Protein AF-A0A101WU66-F1 (afdb_monomer_lite)

Secondary structure (DSSP, 8-state):
-HHHHTTS-S-----GGG---TTPPPHHHHHT---S-----SS-SHHHHHHHHHHHHHHHH-HHHHHHHHHHHSSS---HHHHHHHHHHS-----PPPHHHHHHHHHHHHHH------

Radius of gyration: 17.22 Å; chains: 1; bounding box: 40×35×49 Å

Foldseek 3Di:
DVCCVVVVDVDDDDDLLPDPDPPDDDPCNVQVAPDPDDDDDDDDCVVVQVVLVVLLVCCVVCVQVNLVVVCVPDPDHDDSSSSSSNSVRDDDDDDDTDPVRVVSVVVCCVVPNDPDDD

pLDDT: mean 87.07, std 9.03, range [46.31, 97.12]

Structure (mmCIF, N/CA/C/O backbone):
data_AF-A0A101WU66-F1
#
_entry.id   AF-A0A101WU66-F1
#
loop_
_atom_site.group_PDB
_atom_site.id
_atom_site.type_symbol
_atom_site.label_atom_id
_atom_site.label_alt_id
_atom_site.label_comp_id
_atom_site.label_asym_id
_atom_site.label_entity_id
_atom_site.label_seq_id
_atom_site.pdbx_PDB_ins_code
_atom_site.Cartn_x
_atom_site.Cartn_y
_atom_site.Cartn_z
_atom_site.occupancy
_atom_site.B_iso_or_equiv
_atom_site.auth_seq_id
_atom_site.auth_comp_id
_atom_site.auth_asym_id
_atom_site.auth_atom_id
_atom_site.pdbx_PDB_model_num
ATOM 1 N N . MET A 1 1 ? -7.874 5.256 17.624 1.00 72.00 1 MET A N 1
ATOM 2 C CA . MET A 1 1 ? -7.386 4.501 18.800 1.00 72.00 1 MET A CA 1
ATOM 3 C C . MET A 1 1 ? -8.189 4.774 20.068 1.00 72.00 1 MET A C 1
ATOM 5 O O . MET A 1 1 ? -8.561 3.806 20.701 1.00 72.00 1 MET A O 1
ATOM 9 N N . ASN A 1 2 ? -8.522 6.020 20.443 1.00 82.69 2 ASN A N 1
ATOM 10 C CA . ASN A 1 2 ? -9.156 6.292 21.750 1.00 82.69 2 ASN A CA 1
ATOM 11 C C . ASN A 1 2 ? -10.441 5.477 22.029 1.00 82.69 2 ASN A C 1
ATOM 13 O O . ASN A 1 2 ? -10.537 4.841 23.067 1.00 82.69 2 ASN A O 1
ATOM 17 N N . MET A 1 3 ? -11.385 5.403 21.083 1.00 87.88 3 MET A N 1
ATOM 18 C CA . MET A 1 3 ? -12.605 4.589 21.253 1.00 87.88 3 MET A CA 1
ATOM 19 C C . MET A 1 3 ? -12.312 3.087 21.398 1.00 87.88 3 MET A C 1
ATOM 21 O O . MET A 1 3 ? -12.979 2.411 22.174 1.00 87.88 3 MET A O 1
ATOM 25 N N . LEU A 1 4 ? -11.306 2.575 20.678 1.00 85.31 4 LEU A N 1
ATOM 26 C CA . LEU A 1 4 ? -10.858 1.182 20.785 1.00 85.31 4 LEU A CA 1
ATOM 27 C C . LEU A 1 4 ? -10.227 0.934 22.165 1.00 85.31 4 LEU A C 1
ATOM 29 O O . LEU A 1 4 ? -10.597 -0.005 22.859 1.00 85.31 4 LEU A O 1
ATOM 33 N N . ASN A 1 5 ? -9.357 1.843 22.610 1.00 84.94 5 ASN A N 1
ATOM 34 C CA . ASN A 1 5 ? -8.671 1.768 23.903 1.00 84.94 5 ASN A CA 1
ATOM 35 C C . ASN A 1 5 ? -9.631 1.906 25.095 1.00 84.94 5 ASN A C 1
ATOM 37 O O . ASN A 1 5 ? -9.392 1.325 26.148 1.00 84.94 5 ASN A O 1
ATOM 41 N N . LEU A 1 6 ? -10.710 2.677 24.937 1.00 92.62 6 LEU A N 1
ATOM 42 C CA . LEU A 1 6 ? -11.763 2.850 25.940 1.00 92.62 6 LEU A CA 1
ATOM 43 C C . LEU A 1 6 ? -12.823 1.735 25.895 1.00 92.62 6 LEU A C 1
ATOM 45 O O . LEU A 1 6 ? -13.791 1.799 26.650 1.00 92.62 6 LEU A O 1
ATOM 49 N N . GLY A 1 7 ? -12.687 0.742 25.007 1.00 90.38 7 GLY A N 1
ATOM 50 C CA . GLY A 1 7 ? -13.650 -0.355 24.859 1.00 90.38 7 GLY A CA 1
ATOM 51 C C . GLY A 1 7 ? -15.017 0.072 24.314 1.00 90.38 7 GLY A C 1
ATOM 52 O O . GLY A 1 7 ? -15.995 -0.657 24.455 1.00 90.38 7 GLY A O 1
ATOM 53 N N . GLN A 1 8 ? -15.105 1.255 23.701 1.00 95.31 8 GLN A N 1
ATOM 54 C CA . GLN A 1 8 ? -16.340 1.775 23.104 1.00 95.31 8 GLN A CA 1
ATOM 55 C C . GLN A 1 8 ? -16.653 1.130 21.748 1.00 95.31 8 GLN A C 1
ATOM 57 O O . GLN A 1 8 ? -17.793 1.180 21.294 1.00 95.31 8 GLN A O 1
ATOM 62 N N . VAL A 1 9 ? -15.648 0.537 21.100 1.00 91.25 9 VAL A N 1
ATOM 63 C CA . VAL A 1 9 ? -15.786 -0.281 19.888 1.00 91.25 9 VAL A CA 1
ATOM 64 C C . VAL A 1 9 ? -15.015 -1.582 20.077 1.00 91.25 9 VAL A C 1
ATOM 66 O O . VAL A 1 9 ? -13.960 -1.577 20.709 1.00 91.25 9 VAL A O 1
ATOM 69 N N . GLN A 1 10 ? -15.527 -2.692 19.539 1.00 89.62 10 GLN A N 1
ATOM 70 C CA . GLN A 1 10 ? -14.837 -3.985 19.624 1.00 89.62 10 GLN A CA 1
ATOM 71 C C . GLN A 1 10 ? -13.712 -4.137 18.592 1.00 89.62 10 GLN A C 1
ATOM 73 O O . GLN A 1 10 ? -12.770 -4.890 18.821 1.00 89.62 10 GLN A O 1
ATOM 78 N N . SER A 1 11 ? -13.806 -3.448 17.454 1.00 86.81 11 SER A N 1
ATOM 79 C CA . SER A 1 11 ? -12.819 -3.512 16.375 1.00 86.81 11 SER A CA 1
ATOM 80 C C . SER A 1 11 ? -12.816 -2.222 15.553 1.00 86.81 11 SER A C 1
ATOM 82 O O . SER A 1 11 ? -13.754 -1.423 15.610 1.00 86.81 11 SER A O 1
ATOM 84 N N . ALA A 1 12 ? -11.734 -1.994 14.807 1.00 87.38 12 ALA A N 1
ATOM 85 C CA . ALA A 1 12 ? -11.597 -0.868 13.893 1.00 87.38 12 ALA A CA 1
ATOM 86 C C . ALA A 1 12 ? -10.793 -1.285 12.657 1.00 87.38 12 ALA A C 1
ATOM 88 O O . ALA A 1 12 ? -9.832 -2.042 12.772 1.00 87.38 12 ALA A O 1
ATOM 89 N N . VAL A 1 13 ? -11.159 -0.744 11.493 1.00 86.12 13 VAL A N 1
ATOM 90 C CA . VAL A 1 13 ? -10.325 -0.799 10.286 1.00 86.12 13 VAL A CA 1
ATOM 91 C C . VAL A 1 13 ? -9.417 0.423 10.310 1.00 86.12 13 VAL A C 1
ATOM 93 O O . VAL A 1 13 ? -9.894 1.553 10.424 1.00 86.12 13 VAL A O 1
ATOM 96 N N . LEU A 1 14 ? -8.108 0.198 10.260 1.00 85.75 14 LEU A N 1
ATOM 97 C CA . LEU A 1 14 ? -7.098 1.241 10.401 1.00 85.75 14 LEU A CA 1
ATOM 98 C C . LEU A 1 14 ? -6.138 1.206 9.218 1.00 85.75 14 LEU A C 1
ATOM 100 O O . LEU A 1 14 ? -5.874 0.154 8.643 1.00 85.75 14 LEU A O 1
ATOM 104 N N . ASN A 1 15 ? -5.582 2.369 8.884 1.00 82.12 15 ASN A N 1
ATOM 105 C CA . ASN A 1 15 ? -4.442 2.427 7.983 1.00 82.12 15 ASN A CA 1
ATOM 106 C C . ASN A 1 15 ? -3.236 1.744 8.647 1.00 82.12 15 ASN A C 1
ATOM 108 O O . ASN A 1 15 ? -2.997 1.956 9.837 1.00 82.12 15 ASN A O 1
ATOM 112 N N . VAL A 1 16 ? -2.460 0.987 7.871 1.00 80.19 16 VAL A N 1
ATOM 113 C CA . VAL A 1 16 ? -1.272 0.255 8.342 1.00 80.19 16 VAL A CA 1
ATOM 114 C C . VAL A 1 16 ? -0.262 1.140 9.083 1.00 80.19 16 VAL A C 1
ATOM 116 O O . VAL A 1 16 ? 0.351 0.689 10.039 1.00 80.19 16 VAL A O 1
ATOM 119 N N . ALA A 1 17 ? -0.165 2.430 8.741 1.00 78.94 17 ALA A N 1
ATOM 120 C CA . ALA A 1 17 ? 0.679 3.408 9.437 1.00 78.94 17 ALA A CA 1
ATOM 121 C C . ALA A 1 17 ? 0.366 3.572 10.931 1.00 78.94 17 ALA A C 1
ATOM 123 O O . ALA A 1 17 ? 1.178 4.098 11.690 1.00 78.94 17 ALA A O 1
ATOM 124 N N . LEU A 1 18 ? -0.860 3.226 11.324 1.00 79.75 18 LEU A N 1
ATOM 125 C CA . LEU A 1 18 ? -1.394 3.395 12.672 1.00 79.75 18 LEU A CA 1
ATOM 126 C C . LEU A 1 18 ? -1.440 2.073 13.445 1.00 79.75 18 LEU A C 1
ATOM 128 O O . LEU A 1 18 ? -1.877 2.062 14.597 1.00 79.75 18 LEU A O 1
ATOM 132 N N . VAL A 1 19 ? -1.035 0.968 12.815 1.00 79.56 19 VAL A N 1
ATOM 133 C CA . VAL A 1 19 ? -1.108 -0.379 13.376 1.00 79.56 19 VAL A CA 1
ATOM 134 C C . VAL A 1 19 ? 0.285 -0.808 13.824 1.00 79.56 19 VAL A C 1
ATOM 136 O O . VAL A 1 19 ? 1.148 -1.088 13.005 1.00 79.56 19 VAL A O 1
ATOM 139 N N . ASN A 1 20 ? 0.476 -0.906 15.140 1.00 66.94 20 ASN A N 1
ATOM 140 C CA . ASN A 1 20 ? 1.694 -1.442 15.765 1.00 66.94 20 ASN A CA 1
ATOM 141 C C . ASN A 1 20 ? 1.437 -2.799 16.453 1.00 66.94 20 ASN A C 1
ATOM 143 O O . ASN A 1 20 ? 2.171 -3.183 17.361 1.00 66.94 20 ASN A O 1
ATOM 147 N N . ASP A 1 21 ? 0.361 -3.496 16.076 1.00 70.94 21 ASP A N 1
ATOM 148 C CA . ASP A 1 21 ? -0.064 -4.754 16.697 1.00 70.94 21 ASP A CA 1
ATOM 149 C C . ASP A 1 21 ? 0.214 -5.941 15.769 1.00 70.94 21 ASP A C 1
ATOM 151 O O . ASP A 1 21 ? -0.325 -6.018 14.666 1.00 70.94 21 ASP A O 1
ATOM 155 N N . GLY A 1 22 ? 1.032 -6.887 16.238 1.00 65.75 22 GLY A N 1
ATOM 156 C CA . GLY A 1 22 ? 1.344 -8.124 15.517 1.00 65.75 22 GLY A CA 1
ATOM 157 C C . GLY A 1 22 ? 0.162 -9.091 15.375 1.00 65.75 22 GLY A C 1
ATOM 158 O O . GLY A 1 22 ? 0.279 -10.068 14.643 1.00 65.75 22 GLY A O 1
ATOM 159 N N . ASN A 1 23 ? -0.965 -8.830 16.047 1.00 74.00 23 ASN A N 1
ATOM 160 C CA . ASN A 1 23 ? -2.209 -9.591 15.903 1.00 74.00 23 ASN A CA 1
ATOM 161 C C . ASN A 1 23 ? -3.192 -8.957 14.910 1.00 74.00 23 ASN A C 1
ATOM 163 O O . ASN A 1 23 ? -4.307 -9.457 14.748 1.00 74.00 23 ASN A O 1
ATOM 167 N N . ALA A 1 24 ? -2.825 -7.839 14.278 1.00 80.50 24 ALA A N 1
ATOM 168 C CA . ALA A 1 24 ? -3.671 -7.222 13.273 1.00 80.50 24 ALA A CA 1
ATOM 169 C C . ALA A 1 24 ? -3.839 -8.150 12.063 1.00 80.50 24 ALA A C 1
ATOM 171 O O . ALA A 1 24 ? -2.881 -8.744 11.570 1.00 80.50 24 ALA A O 1
ATOM 172 N N . VAL A 1 25 ? -5.075 -8.251 11.580 1.00 84.94 25 VAL A N 1
ATOM 173 C CA . VAL A 1 25 ? -5.412 -9.003 10.371 1.00 84.94 25 VAL A CA 1
ATOM 174 C C . VAL A 1 25 ? -5.540 -8.010 9.221 1.00 84.94 25 VAL A C 1
ATOM 176 O O . VAL A 1 25 ? -6.309 -7.051 9.323 1.00 84.94 25 VAL A O 1
ATOM 179 N N . PHE A 1 26 ? -4.800 -8.233 8.135 1.00 85.25 26 PHE A N 1
ATOM 180 C CA . PHE A 1 26 ? -4.973 -7.465 6.905 1.00 85.25 26 PHE A CA 1
ATOM 181 C C . PHE A 1 26 ? -6.306 -7.837 6.257 1.00 85.25 26 PHE A C 1
ATOM 183 O O . PHE A 1 26 ? -6.699 -9.006 6.230 1.00 85.25 26 PHE A O 1
ATOM 190 N N . LEU A 1 27 ? -7.031 -6.833 5.765 1.00 85.44 27 LEU A N 1
ATOM 191 C CA . LEU A 1 27 ? -8.375 -7.029 5.224 1.00 85.44 27 LEU A CA 1
ATOM 192 C C . LEU A 1 27 ? -8.351 -7.999 4.040 1.00 85.44 27 LEU A C 1
ATOM 194 O O . LEU A 1 27 ? -9.234 -8.840 3.903 1.00 85.44 27 LEU A O 1
ATOM 198 N N . GLU A 1 28 ? -7.315 -7.889 3.222 1.00 83.94 28 GLU A N 1
ATOM 199 C CA . GLU A 1 28 ? -7.099 -8.664 2.012 1.00 83.94 28 GLU A CA 1
ATOM 200 C C . GLU A 1 28 ? -6.888 -10.146 2.327 1.00 83.94 28 GLU A C 1
ATOM 202 O O . GLU A 1 28 ? -7.532 -11.004 1.720 1.00 83.94 28 GLU A O 1
ATOM 207 N N . ASP A 1 29 ? -6.102 -10.436 3.368 1.00 86.06 29 ASP A N 1
ATOM 208 C CA . ASP A 1 29 ? -5.912 -11.793 3.884 1.00 86.06 29 ASP A CA 1
ATOM 209 C C . ASP A 1 29 ? -7.225 -12.358 4.451 1.00 86.06 29 ASP A C 1
ATOM 211 O O . ASP A 1 29 ? -7.558 -13.522 4.223 1.00 86.06 29 ASP A O 1
ATOM 215 N N . ALA A 1 30 ? -8.008 -11.533 5.158 1.00 86.19 30 ALA A N 1
ATOM 216 C CA . ALA A 1 30 ? -9.270 -11.957 5.767 1.00 86.19 30 ALA A CA 1
ATOM 217 C C . ALA A 1 30 ? -10.335 -12.360 4.736 1.00 86.19 30 ALA A C 1
ATOM 219 O O . ALA A 1 30 ? -11.180 -13.211 5.024 1.00 86.19 30 ALA A O 1
ATOM 220 N N . VAL A 1 31 ? -10.323 -11.744 3.550 1.00 85.69 31 VAL A N 1
ATOM 221 C CA . VAL A 1 31 ? -11.335 -11.981 2.508 1.00 85.69 31 VAL A CA 1
ATOM 222 C C . VAL A 1 31 ? -10.810 -12.774 1.307 1.00 85.69 31 VAL A C 1
ATOM 224 O O . VAL A 1 31 ? -11.603 -13.148 0.435 1.00 85.69 31 VAL A O 1
ATOM 227 N N . GLY A 1 32 ? -9.514 -13.102 1.306 1.00 85.44 32 GLY A N 1
ATOM 228 C CA . GLY A 1 32 ? -8.855 -13.908 0.281 1.00 85.44 32 GLY A CA 1
ATOM 229 C C . GLY A 1 32 ? -8.843 -13.214 -1.077 1.00 85.44 32 GLY A C 1
ATOM 230 O O . GLY A 1 32 ? -9.293 -13.797 -2.061 1.00 85.44 32 GLY A O 1
ATOM 231 N N . VAL A 1 33 ? -8.411 -11.954 -1.104 1.00 87.12 33 VAL A N 1
ATOM 232 C CA . VAL A 1 33 ? -8.307 -11.125 -2.317 1.00 87.12 33 VAL A CA 1
ATOM 233 C C . VAL A 1 33 ? -6.878 -10.601 -2.479 1.00 87.12 33 VAL A C 1
ATOM 235 O O . VAL A 1 33 ? -6.107 -10.649 -1.517 1.00 87.12 33 VAL A O 1
ATOM 238 N N . PRO A 1 34 ? -6.502 -10.087 -3.665 1.00 83.00 34 PRO A N 1
ATOM 239 C CA . PRO A 1 34 ? -5.225 -9.407 -3.840 1.00 83.00 34 PRO A CA 1
ATOM 240 C C . PRO A 1 34 ? -5.103 -8.208 -2.891 1.00 83.00 34 PRO A C 1
ATOM 242 O O . PRO A 1 34 ? -6.108 -7.703 -2.390 1.00 83.00 34 PRO A O 1
ATOM 245 N N . GLY A 1 35 ? -3.875 -7.722 -2.686 1.00 76.69 35 GLY A N 1
ATOM 246 C CA . GLY A 1 35 ? -3.621 -6.504 -1.909 1.00 76.69 35 GLY A CA 1
ATOM 247 C C . GLY A 1 35 ? -4.505 -5.324 -2.348 1.00 76.69 35 GLY A C 1
ATOM 248 O O . GLY A 1 35 ? -4.878 -5.225 -3.516 1.00 76.69 35 GLY A O 1
ATOM 249 N N . ALA A 1 36 ? -4.828 -4.405 -1.432 1.00 72.31 36 ALA A N 1
ATOM 250 C CA . ALA A 1 36 ? -5.777 -3.319 -1.700 1.00 72.31 36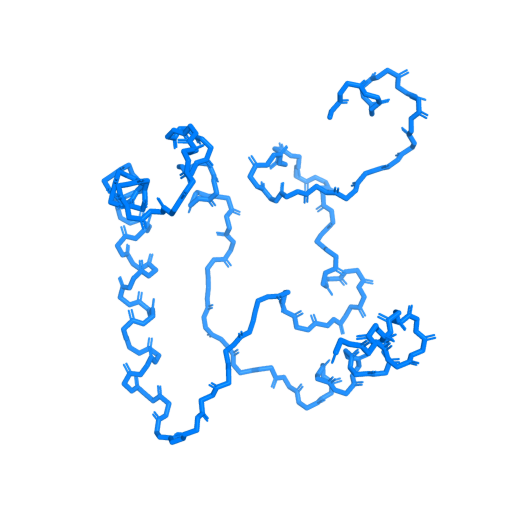 ALA A CA 1
ATOM 251 C C . ALA A 1 36 ? -5.300 -2.309 -2.758 1.00 72.31 36 ALA A C 1
ATOM 253 O O . ALA A 1 36 ? -6.105 -1.543 -3.289 1.00 72.31 36 ALA A O 1
ATOM 254 N N . CYS A 1 37 ? -4.003 -2.290 -3.063 1.00 80.44 37 CYS A N 1
ATOM 255 C CA . CYS A 1 37 ? -3.414 -1.433 -4.083 1.00 80.44 37 CYS A CA 1
ATOM 256 C C . CYS A 1 37 ? -3.084 -2.257 -5.330 1.00 80.44 37 CYS A C 1
ATOM 258 O O . CYS A 1 37 ? -2.395 -3.271 -5.239 1.00 80.44 37 CYS A O 1
ATOM 260 N N . GLY A 1 38 ? -3.514 -1.780 -6.497 1.00 85.50 38 GLY A N 1
ATOM 261 C CA . GLY A 1 38 ? -3.211 -2.394 -7.786 1.00 85.50 38 GLY A CA 1
ATOM 262 C C . GLY A 1 38 ? -2.899 -1.347 -8.849 1.00 85.50 38 GLY A C 1
ATOM 263 O O . GLY A 1 38 ? -3.317 -0.193 -8.747 1.00 85.50 38 GLY A O 1
ATOM 264 N N . ILE A 1 39 ? -2.163 -1.763 -9.875 1.00 87.38 39 ILE A N 1
ATOM 265 C CA . ILE A 1 39 ? -1.883 -0.971 -11.072 1.00 87.38 39 ILE A CA 1
ATOM 266 C C . ILE A 1 39 ? -2.351 -1.756 -12.295 1.00 87.38 39 ILE A C 1
ATOM 268 O O . ILE A 1 39 ? -2.090 -2.950 -12.409 1.00 87.38 39 ILE A O 1
ATOM 272 N N . TYR A 1 40 ? -3.045 -1.082 -13.207 1.00 89.50 40 TYR A N 1
ATOM 273 C CA . TYR A 1 40 ? -3.348 -1.620 -14.528 1.00 89.50 40 TYR A CA 1
ATOM 274 C C . TYR A 1 40 ? -2.342 -1.058 -15.530 1.00 89.50 40 TYR A C 1
ATOM 276 O O . TYR A 1 40 ? -2.154 0.159 -15.600 1.00 89.50 40 TYR A O 1
ATOM 284 N N . ILE A 1 41 ? -1.707 -1.933 -16.308 1.00 89.62 41 ILE A N 1
ATOM 285 C CA . ILE A 1 41 ? -0.720 -1.548 -17.316 1.00 89.62 41 ILE A CA 1
ATOM 286 C C . ILE A 1 41 ? -1.269 -1.909 -18.693 1.00 89.62 41 ILE A C 1
ATOM 288 O O . ILE A 1 41 ? -1.517 -3.072 -18.994 1.00 89.62 41 ILE A O 1
ATOM 292 N N . ASN A 1 42 ? -1.449 -0.895 -19.538 1.00 90.88 42 ASN A N 1
ATOM 293 C CA . ASN A 1 42 ? -1.790 -1.077 -20.943 1.00 90.88 42 ASN A CA 1
ATOM 294 C C . ASN A 1 42 ? -0.511 -0.996 -21.788 1.00 90.88 42 ASN A C 1
ATOM 296 O O . ASN A 1 42 ? -0.104 0.100 -22.177 1.00 90.88 42 ASN A O 1
ATOM 300 N N . GLY A 1 43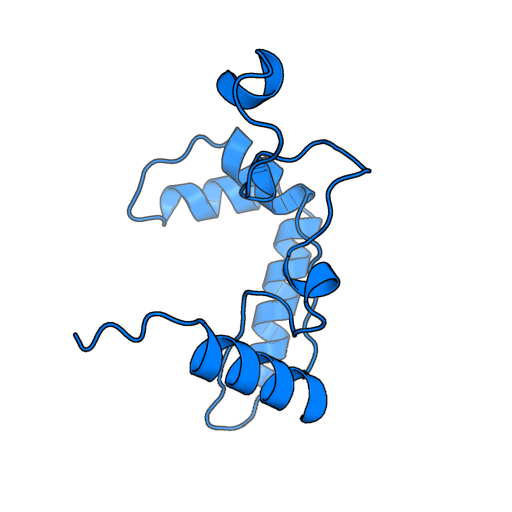 ? 0.139 -2.134 -22.027 1.00 92.25 43 GLY A N 1
ATOM 301 C CA . GLY A 1 43 ? 1.395 -2.214 -22.777 1.00 92.25 43 GLY A CA 1
ATOM 302 C C . GLY A 1 43 ? 2.390 -3.179 -22.142 1.00 92.25 43 GLY A C 1
ATOM 303 O O . GLY A 1 43 ? 1.991 -4.101 -21.438 1.00 92.25 43 GLY A O 1
ATOM 304 N N . GLU A 1 44 ? 3.680 -2.958 -22.401 1.00 93.50 44 GLU A N 1
ATOM 305 C CA . GLU A 1 44 ? 4.764 -3.759 -21.821 1.00 93.50 44 GLU A CA 1
ATOM 306 C C . GLU A 1 44 ? 4.937 -3.431 -20.324 1.00 93.50 44 GLU A C 1
ATOM 308 O O . GLU A 1 44 ? 5.162 -2.263 -19.980 1.00 93.50 44 GLU A O 1
ATOM 313 N N . PRO A 1 45 ? 4.806 -4.419 -19.420 1.00 92.19 45 PRO A N 1
ATOM 314 C CA . PRO A 1 45 ? 4.841 -4.180 -17.981 1.00 92.19 45 PRO A CA 1
ATOM 315 C C . PRO A 1 45 ? 6.248 -3.966 -17.414 1.00 92.19 45 PRO A C 1
ATOM 317 O O . PRO A 1 45 ? 6.402 -3.237 -16.432 1.00 92.19 45 PRO A O 1
ATOM 320 N N . GLU A 1 46 ? 7.284 -4.543 -18.020 1.00 94.81 46 GLU A N 1
ATOM 321 C CA . GLU A 1 46 ? 8.640 -4.599 -17.464 1.00 94.81 46 GLU A CA 1
ATOM 322 C C . GLU A 1 46 ? 9.237 -3.217 -17.148 1.00 94.81 46 GLU A C 1
ATOM 324 O O . GLU A 1 46 ? 9.785 -3.053 -16.055 1.00 94.81 46 GLU A O 1
ATOM 329 N N . PRO A 1 47 ? 9.117 -2.182 -18.005 1.00 94.19 47 PRO A N 1
ATOM 330 C CA . PRO A 1 47 ? 9.638 -0.856 -17.675 1.00 94.19 47 PRO A CA 1
ATOM 331 C C . PRO A 1 47 ? 8.983 -0.243 -16.431 1.00 94.19 47 PRO A C 1
ATOM 333 O O . PRO A 1 47 ? 9.655 0.426 -15.647 1.00 94.19 47 PRO A O 1
ATOM 336 N N . ILE A 1 48 ? 7.681 -0.476 -16.237 1.00 93.00 48 ILE A N 1
ATOM 337 C CA . ILE A 1 48 ? 6.935 0.029 -15.079 1.00 93.00 48 ILE A CA 1
ATOM 338 C C . ILE A 1 48 ? 7.318 -0.748 -13.823 1.00 93.00 48 ILE A C 1
ATOM 340 O O . ILE A 1 48 ? 7.583 -0.127 -12.793 1.00 93.00 48 ILE A O 1
ATOM 344 N N . ILE A 1 49 ? 7.397 -2.079 -13.918 1.00 93.38 49 ILE A N 1
ATOM 345 C CA . ILE A 1 49 ? 7.811 -2.950 -12.811 1.00 93.38 49 ILE A CA 1
ATOM 346 C C . ILE A 1 49 ? 9.200 -2.538 -12.315 1.00 93.38 49 ILE A C 1
ATOM 348 O O . ILE A 1 49 ? 9.351 -2.262 -11.130 1.00 93.38 49 ILE A O 1
ATOM 352 N N . ASN A 1 50 ? 10.169 -2.364 -13.219 1.00 94.94 50 ASN A N 1
ATOM 353 C CA . ASN A 1 50 ? 11.539 -1.989 -12.860 1.00 94.94 50 ASN A CA 1
ATOM 354 C C . ASN A 1 50 ? 11.613 -0.655 -12.094 1.00 94.94 50 ASN A C 1
ATOM 356 O O . ASN A 1 50 ? 12.336 -0.535 -11.107 1.00 94.94 50 ASN A O 1
ATOM 360 N N . VAL A 1 51 ? 10.867 0.367 -12.532 1.00 94.31 51 VAL A N 1
ATOM 361 C CA . VAL A 1 51 ? 10.842 1.672 -11.843 1.00 94.31 51 VAL A CA 1
ATOM 362 C C . VAL A 1 51 ? 10.139 1.567 -10.490 1.00 94.31 51 VAL A C 1
ATOM 364 O O . VAL A 1 51 ? 10.566 2.200 -9.523 1.00 94.31 51 VAL A O 1
ATOM 367 N N . TYR A 1 52 ? 9.075 0.768 -10.404 1.00 92.12 52 TYR A N 1
ATOM 368 C CA . TYR A 1 52 ? 8.349 0.552 -9.157 1.00 92.12 52 TYR A CA 1
ATOM 369 C C . TYR A 1 52 ? 9.217 -0.174 -8.122 1.00 92.12 52 TYR A C 1
ATOM 371 O O . TYR A 1 52 ? 9.290 0.252 -6.969 1.00 92.12 52 TYR A O 1
ATOM 379 N N . GLU A 1 53 ? 9.932 -1.219 -8.541 1.00 94.19 53 GLU A N 1
ATOM 380 C CA . GLU A 1 53 ? 10.881 -1.956 -7.704 1.00 94.19 53 GLU A CA 1
ATOM 381 C C . GLU A 1 53 ? 12.042 -1.072 -7.241 1.00 94.19 53 GLU A C 1
ATOM 383 O O . GLU A 1 53 ? 12.338 -1.051 -6.048 1.00 94.19 53 GLU A O 1
ATOM 388 N N . ALA A 1 54 ? 12.614 -0.245 -8.122 1.00 95.00 54 ALA A N 1
ATOM 389 C CA . ALA A 1 54 ? 13.640 0.723 -7.729 1.00 95.00 54 ALA A CA 1
ATOM 390 C C . ALA A 1 54 ? 13.126 1.718 -6.667 1.00 95.00 54 ALA A C 1
ATOM 392 O O . ALA A 1 54 ? 13.835 2.059 -5.721 1.00 95.00 54 ALA A O 1
ATOM 393 N N . GLY A 1 55 ? 11.871 2.168 -6.776 1.00 93.62 55 GLY A N 1
ATOM 394 C CA . GLY A 1 55 ? 11.239 3.009 -5.755 1.00 93.62 55 GLY A CA 1
ATOM 395 C C . GLY A 1 55 ? 11.055 2.293 -4.412 1.00 93.62 55 GLY A C 1
ATOM 396 O O . GLY A 1 55 ? 11.276 2.892 -3.358 1.00 93.62 55 GLY A O 1
ATOM 397 N N . ILE A 1 56 ? 10.690 1.007 -4.441 1.00 93.25 56 ILE A N 1
ATOM 398 C CA . ILE A 1 56 ? 10.609 0.156 -3.246 1.00 93.25 56 ILE A CA 1
ATOM 399 C C . ILE A 1 56 ? 11.982 0.028 -2.579 1.00 93.25 56 ILE A C 1
ATOM 401 O O . ILE A 1 56 ? 12.076 0.126 -1.356 1.00 93.25 56 ILE A O 1
ATOM 405 N N . GLU A 1 57 ? 13.035 -0.208 -3.359 1.00 95.31 57 GLU A N 1
ATOM 406 C CA . GLU A 1 57 ? 14.403 -0.326 -2.850 1.00 95.31 57 GLU A CA 1
ATOM 407 C C . GLU A 1 57 ? 14.847 0.964 -2.163 1.00 95.31 57 GLU A C 1
ATOM 409 O O . GLU A 1 57 ? 15.249 0.921 -1.002 1.00 95.31 57 GLU A O 1
ATOM 414 N N . LEU A 1 58 ? 14.640 2.119 -2.802 1.00 95.00 58 LEU A N 1
ATOM 415 C CA . LEU A 1 58 ? 14.932 3.426 -2.203 1.00 95.00 58 LEU A CA 1
ATOM 416 C C . LEU A 1 58 ? 14.184 3.643 -0.880 1.00 95.00 58 LEU A C 1
ATOM 418 O O . LEU A 1 58 ? 14.774 4.089 0.105 1.00 95.00 58 LEU A O 1
ATOM 422 N N . ALA A 1 59 ? 12.897 3.286 -0.829 1.00 94.38 59 ALA A N 1
ATOM 423 C CA . ALA A 1 59 ? 12.095 3.406 0.386 1.00 94.38 59 ALA A CA 1
ATOM 424 C C . ALA A 1 59 ? 12.572 2.476 1.515 1.00 94.38 59 ALA A C 1
ATOM 426 O O . ALA A 1 59 ? 12.439 2.822 2.691 1.00 94.38 59 ALA A O 1
ATOM 427 N N . ARG A 1 60 ? 13.123 1.303 1.175 1.00 93.19 60 ARG A N 1
ATOM 428 C CA . ARG A 1 60 ? 13.701 0.355 2.140 1.00 93.19 60 ARG A CA 1
ATOM 429 C C . ARG A 1 60 ? 15.067 0.808 2.648 1.00 93.19 60 ARG A C 1
ATOM 431 O O . ARG A 1 60 ? 15.332 0.666 3.840 1.00 93.19 60 ARG A O 1
ATOM 438 N N . GLU A 1 61 ? 15.919 1.319 1.764 1.00 95.88 61 GLU A N 1
ATOM 439 C CA . GLU A 1 61 ? 17.284 1.741 2.089 1.00 95.88 61 GLU A CA 1
ATOM 440 C C . GLU A 1 61 ? 17.317 3.055 2.876 1.00 95.88 61 GLU A C 1
ATOM 442 O O . GLU A 1 61 ? 18.021 3.153 3.882 1.00 95.88 61 GLU A O 1
ATOM 447 N N . ASP A 1 62 ? 16.526 4.046 2.456 1.00 96.75 62 ASP A N 1
ATOM 448 C CA . ASP A 1 62 ? 16.432 5.353 3.106 1.00 96.75 62 ASP A CA 1
ATOM 449 C C . ASP A 1 62 ? 14.966 5.787 3.292 1.00 96.75 62 ASP A C 1
ATOM 451 O O . ASP A 1 62 ? 14.452 6.648 2.565 1.00 96.75 62 ASP A O 1
ATOM 455 N N . PRO A 1 63 ? 14.257 5.222 4.288 1.00 95.31 63 PRO A N 1
ATOM 456 C CA . PRO A 1 63 ? 12.874 5.601 4.568 1.00 95.31 63 PRO A CA 1
ATOM 457 C C . PRO A 1 63 ? 12.740 7.060 5.028 1.00 95.31 63 PRO A C 1
ATOM 459 O O . PRO A 1 63 ? 11.690 7.668 4.832 1.00 95.31 63 PRO A O 1
ATOM 462 N N . GLU A 1 64 ? 13.776 7.643 5.639 1.00 97.12 64 GLU A N 1
ATOM 463 C CA . GLU A 1 64 ? 13.743 9.020 6.145 1.00 97.12 64 GLU A CA 1
ATOM 464 C C . GLU A 1 64 ? 13.846 10.037 5.004 1.00 97.12 64 GLU A C 1
ATOM 466 O O . GLU A 1 64 ? 13.015 10.948 4.926 1.00 97.12 64 GLU A O 1
ATOM 471 N N . GLY A 1 65 ? 14.825 9.875 4.110 1.00 96.88 65 GLY A N 1
ATOM 472 C CA . GLY A 1 65 ? 14.983 10.720 2.926 1.00 96.88 65 GLY A CA 1
ATOM 473 C C . GLY A 1 65 ? 13.850 10.521 1.922 1.00 96.88 65 GLY A C 1
ATOM 474 O O . GLY A 1 65 ? 13.314 11.495 1.382 1.00 96.88 65 GLY A O 1
ATOM 475 N N . SER A 1 66 ? 13.385 9.280 1.754 1.00 96.44 66 SER A N 1
ATOM 476 C CA . SER A 1 66 ? 12.198 8.982 0.946 1.00 96.44 66 SER A CA 1
ATOM 477 C C . SER A 1 66 ? 10.951 9.679 1.497 1.00 96.44 66 SER A C 1
ATOM 479 O O . SER A 1 66 ? 10.200 10.293 0.736 1.00 96.44 66 SER A O 1
ATOM 481 N N . ALA A 1 67 ? 10.741 9.669 2.819 1.00 95.94 67 ALA A 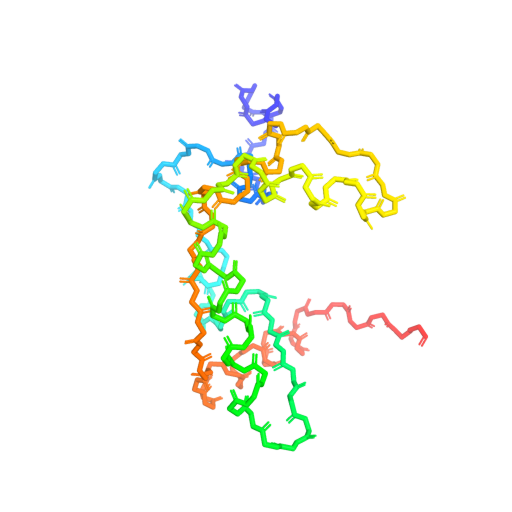N 1
ATOM 482 C CA . ALA A 1 67 ? 9.627 10.385 3.436 1.00 95.94 67 ALA A CA 1
ATOM 483 C C . ALA A 1 67 ? 9.712 11.903 3.214 1.00 95.94 67 ALA A C 1
ATOM 485 O O . ALA A 1 67 ? 8.696 12.529 2.911 1.00 95.94 67 ALA A O 1
ATOM 486 N N . GLU A 1 68 ? 10.900 12.507 3.315 1.00 95.88 68 GLU A N 1
ATOM 487 C CA . GLU A 1 68 ? 11.089 13.937 3.022 1.00 95.88 68 GLU A CA 1
ATOM 488 C C . GLU A 1 68 ? 10.710 14.287 1.584 1.00 95.88 68 GLU A C 1
ATOM 490 O O . GLU A 1 68 ? 10.000 15.273 1.350 1.00 95.88 68 GLU A O 1
ATOM 495 N N . TYR A 1 69 ? 11.136 13.459 0.627 1.00 95.50 69 TYR A N 1
ATOM 496 C CA . TYR A 1 69 ? 10.760 13.624 -0.770 1.00 95.50 69 TYR A CA 1
ATOM 497 C C . TYR A 1 69 ? 9.242 13.525 -0.953 1.00 95.50 69 TYR A C 1
ATOM 499 O O . TYR A 1 69 ? 8.642 14.403 -1.574 1.00 95.50 69 TYR A O 1
ATOM 507 N N . VAL A 1 70 ? 8.603 12.503 -0.379 1.00 94.38 70 VAL A N 1
ATOM 508 C CA . VAL A 1 70 ? 7.148 12.309 -0.466 1.00 94.38 70 VAL A CA 1
ATOM 509 C C . VAL A 1 70 ? 6.405 13.529 0.081 1.00 94.38 70 VAL A C 1
ATOM 511 O O . VAL A 1 70 ? 5.584 14.114 -0.620 1.00 94.38 70 VAL A O 1
ATOM 514 N N . ILE A 1 71 ? 6.733 13.987 1.290 1.00 95.19 71 ILE A N 1
ATOM 515 C CA . ILE A 1 71 ? 6.046 15.115 1.947 1.00 95.19 71 ILE A CA 1
ATOM 516 C C . ILE A 1 71 ? 6.152 16.400 1.130 1.00 95.19 71 ILE A C 1
ATOM 518 O O . ILE A 1 71 ? 5.193 17.167 1.065 1.00 95.19 71 ILE A O 1
ATOM 522 N N . LYS A 1 72 ? 7.302 16.641 0.492 1.00 95.88 72 LYS A N 1
ATOM 523 C CA . LYS A 1 72 ? 7.515 17.827 -0.344 1.00 95.88 72 LYS A CA 1
ATOM 524 C C . LYS A 1 72 ? 6.633 17.836 -1.598 1.00 95.88 72 LYS A C 1
ATOM 526 O O . LYS A 1 72 ? 6.349 18.912 -2.118 1.00 95.88 72 LYS A O 1
ATOM 531 N N . ASN A 1 73 ? 6.227 16.663 -2.080 1.00 95.56 73 ASN A N 1
ATOM 532 C CA . ASN A 1 73 ? 5.500 16.502 -3.339 1.00 95.56 73 ASN A CA 1
ATOM 533 C C . ASN A 1 73 ? 4.010 16.167 -3.156 1.00 95.56 73 ASN A C 1
ATOM 535 O O . ASN A 1 73 ? 3.260 16.200 -4.130 1.00 95.56 73 ASN A O 1
ATOM 539 N N . LEU A 1 74 ? 3.553 15.860 -1.937 1.00 91.69 74 LEU A N 1
ATOM 540 C CA . LEU A 1 74 ? 2.135 15.625 -1.674 1.00 91.69 74 LEU A CA 1
ATOM 541 C C . LEU A 1 74 ? 1.331 16.940 -1.685 1.00 91.69 74 LEU A C 1
ATOM 543 O O . LEU A 1 74 ? 1.780 17.950 -1.141 1.00 91.69 74 LEU A O 1
ATOM 547 N N . PRO A 1 75 ? 0.086 16.932 -2.203 1.00 90.62 75 PRO A N 1
ATOM 548 C CA . PRO A 1 75 ? -0.811 18.093 -2.159 1.00 90.62 75 PRO A CA 1
ATOM 549 C C . PRO A 1 75 ? -1.362 18.375 -0.748 1.00 90.62 75 PRO A C 1
ATOM 551 O O . PRO A 1 75 ? -2.141 19.306 -0.551 1.00 90.62 75 PRO A O 1
ATOM 554 N N . VAL A 1 76 ? -0.979 17.563 0.240 1.00 89.75 76 VAL A N 1
ATOM 555 C CA . VAL A 1 76 ? -1.427 17.629 1.631 1.00 89.75 76 VAL A CA 1
ATOM 556 C C . VAL A 1 76 ? -0.227 17.593 2.572 1.00 89.75 76 VAL A C 1
ATOM 558 O O . VAL A 1 76 ? 0.769 16.922 2.310 1.00 89.75 76 VAL A O 1
ATOM 561 N N . LYS A 1 77 ? -0.330 18.297 3.703 1.00 89.00 77 LYS A N 1
ATOM 562 C CA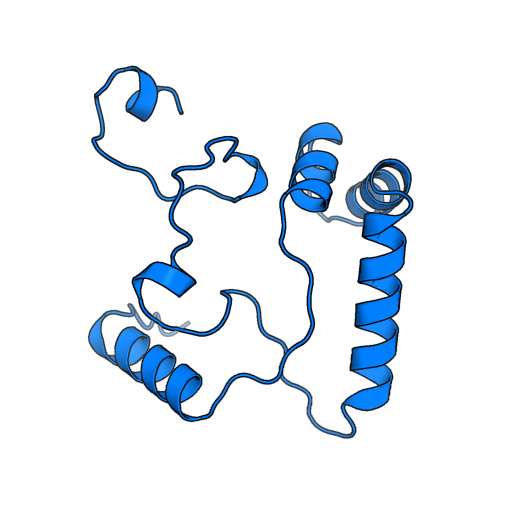 . LYS A 1 77 ? 0.699 18.262 4.748 1.00 89.00 77 LYS A CA 1
ATOM 563 C C . LYS A 1 77 ? 0.471 17.059 5.653 1.00 89.00 77 LYS A C 1
ATOM 565 O O . LYS A 1 77 ? -0.526 17.013 6.369 1.00 89.00 77 LYS A O 1
ATOM 570 N N . LEU A 1 78 ? 1.420 16.129 5.652 1.00 89.56 78 LEU A N 1
ATOM 571 C CA . LEU A 1 78 ? 1.454 14.995 6.573 1.00 89.56 78 LEU A CA 1
ATOM 572 C C . LEU A 1 78 ? 2.653 15.115 7.524 1.00 89.56 78 LEU A C 1
ATOM 574 O O . LEU A 1 78 ? 3.702 15.622 7.116 1.00 89.56 78 LEU A O 1
ATOM 578 N N . PRO A 1 79 ? 2.534 14.655 8.783 1.00 91.75 79 PRO A N 1
ATOM 579 C CA . PRO A 1 79 ? 3.683 14.536 9.6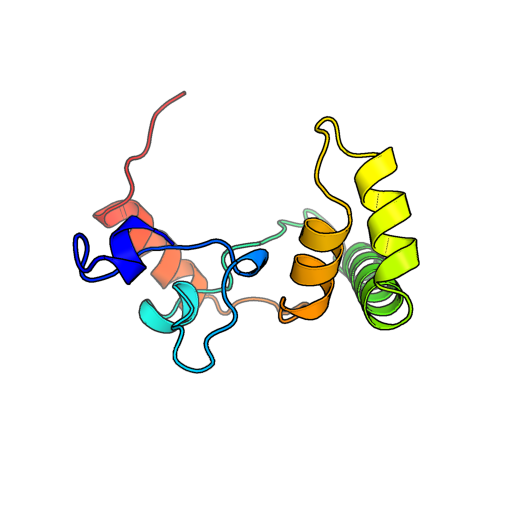73 1.00 91.75 79 PRO A CA 1
ATOM 580 C C . PRO A 1 79 ? 4.731 13.592 9.079 1.00 91.75 79 PRO A C 1
ATOM 582 O O . PRO A 1 79 ? 4.383 12.514 8.596 1.00 91.75 79 PRO A O 1
ATOM 585 N N . LYS A 1 80 ? 6.016 13.958 9.162 1.00 91.75 80 LYS A N 1
ATOM 586 C CA . LYS A 1 80 ? 7.100 13.117 8.632 1.00 91.75 80 LYS A CA 1
ATOM 587 C C . LYS A 1 80 ? 7.099 11.720 9.233 1.00 91.75 80 LYS A C 1
ATOM 589 O O . LYS A 1 80 ? 7.156 10.741 8.499 1.00 91.75 80 LYS A O 1
ATOM 594 N N . GLU A 1 81 ? 6.942 11.641 10.548 1.00 91.62 81 GLU A N 1
ATOM 595 C CA . GLU A 1 81 ? 6.888 10.378 11.282 1.00 91.62 81 GLU A CA 1
ATOM 596 C C . GLU A 1 81 ? 5.777 9.450 10.772 1.00 91.62 81 GLU A C 1
ATOM 598 O O . GLU A 1 81 ? 5.990 8.250 10.648 1.00 91.62 81 GLU A O 1
ATOM 603 N N . PHE A 1 82 ? 4.618 9.998 10.394 1.00 90.81 82 PHE A N 1
ATOM 604 C CA . PHE A 1 82 ? 3.534 9.202 9.821 1.00 90.81 82 PHE A CA 1
ATOM 605 C C . PHE A 1 82 ? 3.961 8.544 8.504 1.00 90.81 82 PHE A C 1
ATOM 607 O O . PHE A 1 82 ? 3.766 7.345 8.327 1.00 90.81 82 PHE A O 1
ATOM 614 N N . VAL A 1 83 ? 4.583 9.306 7.600 1.00 92.94 83 VAL A N 1
ATOM 615 C CA . VAL A 1 83 ? 5.054 8.784 6.307 1.00 92.94 83 VAL A CA 1
ATOM 616 C C . VAL A 1 83 ? 6.176 7.767 6.511 1.00 92.94 83 VAL A C 1
ATOM 618 O O . VAL A 1 83 ? 6.129 6.693 5.924 1.00 92.94 83 VAL A O 1
ATOM 621 N N . VAL A 1 84 ? 7.136 8.044 7.396 1.00 94.06 84 VAL A N 1
ATOM 622 C CA . VAL A 1 84 ? 8.200 7.088 7.746 1.00 94.06 84 VAL A CA 1
ATOM 623 C C . VAL A 1 84 ? 7.609 5.782 8.287 1.00 94.06 84 VAL A C 1
ATOM 625 O O . VAL A 1 84 ? 8.040 4.700 7.890 1.00 94.06 84 VAL A O 1
ATOM 628 N N . ASN A 1 85 ? 6.593 5.862 9.150 1.00 90.31 85 ASN A N 1
ATOM 629 C CA . ASN A 1 85 ? 5.942 4.679 9.708 1.00 90.31 85 ASN A CA 1
ATOM 630 C C . ASN A 1 85 ? 5.183 3.886 8.641 1.00 90.31 85 ASN A C 1
ATOM 632 O O . ASN A 1 85 ? 5.272 2.659 8.654 1.00 90.31 85 ASN A O 1
ATOM 636 N N . VAL A 1 86 ? 4.513 4.544 7.682 1.00 89.88 86 VAL A N 1
ATOM 637 C CA . VAL A 1 86 ? 3.968 3.863 6.490 1.00 89.88 86 VAL A CA 1
ATOM 638 C C . VAL A 1 86 ? 5.088 3.096 5.800 1.00 89.88 86 VAL A C 1
ATOM 640 O O . VAL A 1 86 ? 4.981 1.885 5.631 1.00 89.88 86 VAL A O 1
ATOM 643 N N . LEU A 1 87 ? 6.178 3.789 5.453 1.00 91.94 87 LEU A N 1
ATOM 644 C CA . LEU A 1 87 ? 7.251 3.216 4.649 1.00 91.94 87 LEU A CA 1
ATOM 645 C C . LEU A 1 87 ? 7.954 2.038 5.338 1.00 91.94 87 LEU A C 1
ATOM 647 O O . LEU A 1 87 ? 8.472 1.158 4.661 1.00 91.94 87 LEU A O 1
ATOM 651 N N . ARG A 1 88 ? 7.973 1.991 6.671 1.00 89.81 88 ARG A N 1
ATOM 652 C CA . ARG A 1 88 ? 8.554 0.871 7.428 1.00 89.81 88 ARG A CA 1
ATOM 653 C C . ARG A 1 88 ? 7.589 -0.296 7.636 1.00 89.81 88 ARG A C 1
ATOM 655 O O . ARG A 1 88 ? 8.048 -1.421 7.804 1.00 89.81 88 ARG A O 1
ATOM 662 N N . SER A 1 89 ? 6.285 -0.030 7.665 1.00 85.19 89 SER A N 1
ATOM 663 C CA . SER A 1 89 ? 5.276 -1.015 8.086 1.00 85.19 89 SER A CA 1
ATOM 664 C C . SER A 1 89 ? 4.622 -1.746 6.919 1.00 85.19 89 SER A C 1
ATOM 666 O O . SER A 1 89 ? 4.082 -2.836 7.098 1.00 85.19 89 SER A O 1
ATOM 668 N N . VAL A 1 90 ? 4.642 -1.163 5.719 1.00 82.19 90 VAL A N 1
ATOM 669 C CA . VAL A 1 90 ? 4.048 -1.798 4.540 1.00 82.19 90 VAL A CA 1
ATOM 670 C C . VAL A 1 90 ? 4.884 -2.985 4.067 1.00 82.19 90 VAL A C 1
ATOM 672 O O . VAL A 1 90 ? 6.112 -2.935 3.978 1.00 82.19 90 VAL A O 1
ATOM 675 N N . LYS A 1 91 ? 4.199 -4.063 3.686 1.00 82.06 91 LYS A N 1
ATOM 676 C CA . LYS A 1 91 ? 4.818 -5.162 2.951 1.00 82.06 91 LYS A CA 1
ATOM 677 C C . LYS A 1 91 ? 4.934 -4.762 1.482 1.00 82.06 91 LYS A C 1
ATOM 679 O O . LYS A 1 91 ? 3.951 -4.788 0.750 1.00 82.06 91 LYS A O 1
ATOM 684 N N . TYR A 1 92 ? 6.138 -4.402 1.055 1.00 83.69 92 TYR A N 1
ATOM 685 C CA . TYR A 1 92 ? 6.399 -4.101 -0.351 1.00 83.69 92 TYR A CA 1
ATOM 686 C C . TYR A 1 92 ? 6.539 -5.361 -1.202 1.00 83.69 92 TYR A C 1
ATOM 688 O O . TYR A 1 92 ? 7.202 -6.319 -0.792 1.00 83.69 92 TYR A O 1
ATOM 696 N N . GLY A 1 93 ? 6.016 -5.301 -2.422 1.00 84.88 93 GLY A N 1
ATOM 697 C CA . GLY A 1 93 ? 6.240 -6.292 -3.463 1.00 84.88 93 GLY A CA 1
ATOM 698 C C . GLY A 1 93 ? 5.466 -5.948 -4.729 1.00 84.88 93 GLY A C 1
ATOM 699 O O . GLY A 1 93 ? 4.500 -5.188 -4.683 1.00 84.88 93 GLY A O 1
ATOM 700 N N . VAL A 1 94 ? 5.903 -6.527 -5.843 1.00 87.75 94 VAL A N 1
ATOM 701 C CA . VAL A 1 94 ? 5.164 -6.548 -7.103 1.00 87.75 94 VAL A CA 1
ATOM 702 C C . VAL A 1 94 ? 4.829 -8.002 -7.390 1.00 87.75 94 VAL A C 1
ATOM 704 O O . VAL A 1 94 ? 5.696 -8.872 -7.343 1.00 87.75 94 VAL A O 1
ATOM 707 N N . SER A 1 95 ? 3.556 -8.280 -7.628 1.00 87.56 95 SER A N 1
ATOM 708 C CA . SER A 1 95 ? 3.087 -9.615 -7.976 1.00 87.56 95 SER A CA 1
ATOM 709 C C . SER A 1 95 ? 1.862 -9.495 -8.856 1.00 87.56 95 SER A C 1
ATOM 711 O O . SER A 1 95 ? 0.958 -8.714 -8.553 1.00 87.56 95 SER A O 1
ATOM 713 N N . GLU A 1 96 ? 1.817 -10.298 -9.909 1.00 88.56 96 GLU A N 1
ATOM 714 C CA . GLU A 1 96 ? 0.603 -10.478 -10.690 1.00 88.56 96 GLU A CA 1
ATOM 715 C C . GLU A 1 96 ? -0.416 -11.273 -9.851 1.00 88.56 96 GLU A C 1
ATOM 717 O O . GLU A 1 96 ? -0.070 -12.341 -9.328 1.00 88.56 96 GLU A O 1
ATOM 722 N N . PRO A 1 97 ? -1.639 -10.754 -9.639 1.00 88.19 97 PRO A N 1
ATOM 723 C CA . PRO A 1 97 ? -2.673 -11.493 -8.928 1.00 88.19 97 PRO A CA 1
ATOM 724 C C . PRO A 1 97 ? -3.164 -12.665 -9.782 1.00 88.19 97 PRO A C 1
ATOM 726 O O . PRO A 1 97 ? -3.202 -12.574 -11.006 1.00 88.19 97 PRO A O 1
ATOM 729 N N . SER A 1 98 ? -3.589 -13.762 -9.151 1.00 89.31 98 SER A N 1
ATOM 730 C CA . SER A 1 98 ? -4.203 -14.856 -9.9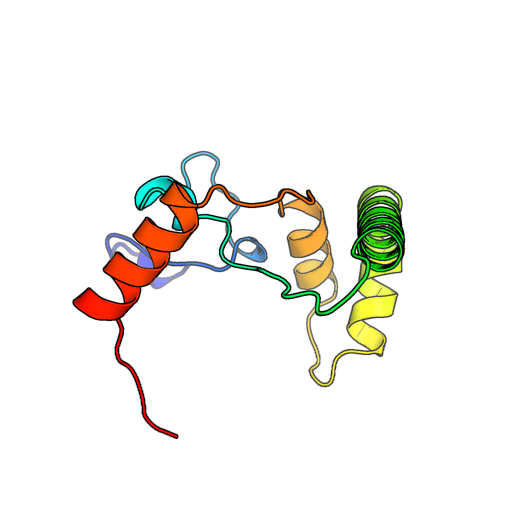06 1.00 89.31 98 SER A CA 1
ATOM 731 C C . SER A 1 98 ? -5.607 -14.473 -10.388 1.00 89.31 98 SER A C 1
ATOM 733 O O . SER A 1 98 ? -6.321 -13.748 -9.689 1.00 89.31 98 SER A O 1
ATOM 735 N N . ASP A 1 99 ? -6.048 -15.025 -11.525 1.00 89.81 99 ASP A N 1
ATOM 736 C CA . ASP A 1 99 ? -7.419 -14.837 -12.038 1.00 89.81 99 ASP A CA 1
ATOM 737 C C . ASP A 1 99 ? -8.473 -15.131 -10.962 1.00 89.81 99 ASP A C 1
ATOM 739 O O . ASP A 1 99 ? -9.445 -14.399 -10.796 1.00 89.81 99 ASP A O 1
ATOM 743 N N . ARG A 1 100 ? -8.233 -16.170 -10.152 1.00 89.75 100 ARG A N 1
ATOM 744 C CA . ARG A 1 100 ? -9.107 -16.552 -9.040 1.00 89.75 100 ARG A CA 1
ATOM 745 C C . ARG A 1 100 ? -9.244 -15.439 -8.000 1.00 89.75 100 ARG A C 1
ATOM 747 O O . ARG A 1 100 ? -10.346 -15.219 -7.496 1.00 89.75 100 ARG A O 1
ATOM 754 N N . ASP A 1 101 ? -8.142 -14.791 -7.634 1.00 87.62 101 ASP A N 1
ATOM 755 C CA . ASP A 1 101 ? -8.150 -13.736 -6.619 1.00 87.62 101 ASP A CA 1
ATOM 756 C C . ASP A 1 101 ? -8.858 -12.483 -7.160 1.00 87.62 101 ASP A C 1
ATOM 758 O O . ASP A 1 101 ? -9.637 -11.845 -6.446 1.00 87.62 101 ASP A O 1
ATOM 762 N N . VAL A 1 102 ? -8.662 -12.175 -8.447 1.00 88.50 102 VAL A N 1
ATOM 763 C CA . VAL A 1 102 ? -9.361 -11.088 -9.150 1.00 88.50 102 VAL A CA 1
ATOM 764 C C . VAL A 1 102 ? -10.867 -11.355 -9.222 1.00 88.50 102 VAL A C 1
ATOM 766 O O . VAL A 1 102 ? -11.661 -10.505 -8.814 1.00 88.50 102 VAL A O 1
ATOM 769 N N . ASP A 1 103 ? -11.278 -12.548 -9.650 1.00 89.94 103 ASP A N 1
ATOM 770 C CA . ASP A 1 103 ? -12.687 -12.957 -9.694 1.00 89.94 103 ASP A CA 1
ATOM 771 C C . ASP A 1 103 ? -13.334 -12.891 -8.308 1.00 89.94 103 ASP A C 1
ATOM 773 O O . ASP A 1 103 ? -14.487 -12.467 -8.151 1.00 89.94 103 ASP A O 1
ATOM 777 N N . ARG A 1 104 ? -12.583 -13.280 -7.270 1.00 89.56 104 ARG A N 1
ATOM 778 C CA . ARG A 1 104 ? -13.044 -13.200 -5.886 1.00 89.56 104 ARG A CA 1
ATOM 779 C C . ARG A 1 104 ? -13.280 -11.755 -5.463 1.00 89.56 104 ARG A C 1
ATOM 781 O O . ARG A 1 104 ? -14.333 -11.475 -4.885 1.00 89.56 104 ARG A O 1
ATOM 788 N N . LEU A 1 105 ? -12.352 -10.850 -5.772 1.00 88.94 105 LEU A N 1
ATOM 789 C CA . LEU A 1 105 ? -12.505 -9.421 -5.508 1.00 88.94 105 LEU A CA 1
ATOM 790 C C . LEU A 1 105 ? -13.741 -8.856 -6.223 1.00 88.94 105 LEU A C 1
ATOM 792 O O . LEU A 1 105 ? -14.589 -8.242 -5.574 1.00 88.94 105 LEU A O 1
ATOM 796 N N . ILE A 1 106 ? -13.892 -9.127 -7.523 1.00 89.06 106 ILE A N 1
ATOM 797 C CA . ILE A 1 106 ? -15.047 -8.694 -8.326 1.00 89.06 106 ILE A CA 1
ATOM 798 C C . ILE A 1 106 ? -16.354 -9.215 -7.719 1.00 89.06 106 ILE A C 1
ATOM 800 O O . ILE A 1 106 ? -17.316 -8.464 -7.573 1.00 89.06 106 ILE A O 1
ATOM 804 N N . SER A 1 107 ? -16.396 -10.485 -7.310 1.00 90.62 107 SER A N 1
ATOM 805 C CA . SER A 1 107 ? -17.567 -11.083 -6.666 1.00 90.62 107 SER A CA 1
ATOM 806 C C . SER A 1 107 ? -17.944 -10.369 -5.365 1.00 90.62 107 SER A C 1
ATOM 808 O O . SER A 1 107 ? -19.122 -10.068 -5.157 1.00 90.62 107 SER A O 1
ATOM 810 N N . ILE A 1 108 ? -16.969 -10.062 -4.503 1.00 89.31 108 ILE A N 1
ATOM 811 C CA . ILE A 1 108 ? -17.208 -9.344 -3.243 1.00 89.31 108 ILE A CA 1
ATOM 812 C C . ILE A 1 108 ? -17.727 -7.932 -3.522 1.00 89.31 108 ILE A C 1
ATOM 814 O O . ILE A 1 108 ? -18.738 -7.538 -2.940 1.00 89.31 108 ILE A O 1
ATOM 818 N N . VAL A 1 109 ? -17.088 -7.194 -4.435 1.00 87.75 109 VAL A N 1
ATOM 819 C CA . VAL A 1 109 ? -17.497 -5.828 -4.797 1.00 87.75 109 VAL A CA 1
ATOM 820 C C . VAL A 1 109 ? -18.889 -5.815 -5.429 1.00 87.75 109 VAL A C 1
ATOM 822 O O . VAL A 1 109 ? -19.715 -5.001 -5.043 1.00 87.75 109 VAL A O 1
ATOM 825 N N . ASN A 1 110 ? -19.213 -6.749 -6.321 1.00 89.12 110 ASN A N 1
ATOM 826 C CA . ASN A 1 110 ? -20.549 -6.824 -6.920 1.00 89.12 110 ASN A CA 1
ATOM 827 C C . ASN A 1 110 ? -21.640 -7.213 -5.912 1.00 89.12 110 ASN A C 1
ATOM 829 O O . ASN A 1 110 ? -22.798 -6.845 -6.087 1.00 89.12 110 ASN A O 1
ATOM 833 N N . THR A 1 111 ? -21.289 -7.977 -4.874 1.00 90.88 111 THR A N 1
ATOM 834 C CA . THR A 1 111 ? -22.258 -8.454 -3.876 1.00 90.88 111 THR A CA 1
ATOM 835 C C . THR A 1 111 ? -22.493 -7.433 -2.763 1.00 90.88 111 THR A C 1
ATOM 837 O O . THR A 1 111 ? -23.622 -7.270 -2.307 1.00 90.88 111 THR A O 1
ATOM 840 N N . TYR A 1 112 ? -21.430 -6.771 -2.301 1.00 87.38 112 TYR A N 1
ATOM 841 C CA . TYR A 1 112 ? -21.447 -5.934 -1.096 1.00 87.38 112 TYR A CA 1
ATOM 842 C C . TYR A 1 112 ? -20.984 -4.496 -1.333 1.00 87.38 112 TYR A C 1
ATOM 844 O O . TYR A 1 112 ? -21.171 -3.643 -0.465 1.00 87.38 112 TYR A O 1
ATOM 852 N N . GLY A 1 113 ? -20.347 -4.224 -2.470 1.00 77.19 113 GLY A N 1
ATOM 853 C CA . GLY A 1 113 ? -19.869 -2.897 -2.817 1.00 77.19 113 GLY A CA 1
ATOM 854 C C . GLY A 1 113 ? -21.033 -1.953 -3.078 1.00 77.19 113 GLY A C 1
ATOM 855 O O . GLY A 1 113 ? -21.988 -2.274 -3.784 1.00 77.19 113 GLY A O 1
ATOM 856 N N . VAL A 1 114 ? -20.938 -0.752 -2.518 1.00 70.12 114 VAL A N 1
ATOM 857 C CA . VAL A 1 114 ? -21.802 0.354 -2.921 1.00 70.12 114 VAL A CA 1
ATOM 858 C C . VAL A 1 114 ? -21.186 0.937 -4.187 1.00 70.12 114 VAL A C 1
ATOM 860 O O . VAL A 1 114 ? -20.243 1.720 -4.111 1.00 70.12 114 VAL A O 1
ATOM 863 N N . ILE A 1 115 ? -21.678 0.524 -5.356 1.00 62.81 115 ILE A N 1
ATOM 864 C CA . ILE A 1 115 ? -21.314 1.177 -6.617 1.00 62.81 115 ILE A CA 1
ATOM 865 C C . ILE A 1 115 ? -22.015 2.537 -6.624 1.00 62.81 115 ILE A C 1
ATOM 867 O O . ILE A 1 115 ? -23.210 2.640 -6.907 1.00 62.81 115 ILE A O 1
ATOM 871 N N . THR A 1 116 ? -21.290 3.584 -6.244 1.00 58.06 116 THR A N 1
ATOM 872 C CA . THR A 1 116 ? -21.745 4.960 -6.423 1.00 58.06 116 THR A CA 1
ATOM 873 C C . THR A 1 116 ? -21.493 5.341 -7.876 1.00 58.06 116 THR A C 1
ATOM 875 O O . THR A 1 116 ? -20.344 5.446 -8.295 1.00 58.06 116 THR A O 1
ATOM 878 N N . ASN A 1 117 ? -22.562 5.503 -8.655 1.00 48.94 117 ASN A N 1
ATOM 879 C CA . ASN A 1 117 ? -22.465 6.111 -9.979 1.00 48.94 117 ASN A CA 1
ATOM 880 C C . ASN A 1 117 ? -22.147 7.601 -9.778 1.00 48.94 117 ASN A C 1
ATOM 882 O O . ASN A 1 117 ? -23.045 8.357 -9.398 1.00 48.94 117 ASN A O 1
ATOM 886 N N . GLU A 1 118 ? -20.888 7.991 -9.970 1.00 46.31 118 GLU A N 1
ATOM 887 C CA . GLU A 1 118 ? -20.497 9.391 -10.193 1.00 46.31 118 GLU A CA 1
ATOM 888 C C . GLU A 1 118 ? -20.557 9.732 -11.686 1.00 46.31 118 GLU A C 1
ATOM 890 O O . GLU A 1 118 ? -20.145 8.879 -12.509 1.00 46.31 118 GLU A O 1
#

Sequence (118 aa):
MNMLNLGQVQSAVLNVALVNDGNAVFLEDAVGVPGACGIYINGEPEPIINVYEAGIELAREDPEGSAEYVIKNLPVKLPKEFVVNVLRSVKYGVSEPSDRDVDRLISIVNTYGVITNE